Protein AF-A0A0G4HMV1-F1 (afdb_monomer)

Mean predicted aligned error: 11.75 Å

Organism: NCBI:txid1169474

Secondary structure (DSSP, 8-state):
---HHHHHHHHTS-HHHHHTTT---TTTSHHHHHHTTTSHHHHHHHHHHHHHHHHTT-HHHHHHHTTGGG-TTTSTTHHHHHHHTT-HHHHHHHHHT--S---HHHHHTGGG--HHHHHHHHHTTSS-GGGG----PPPGGGGGGS----

Sequence (150 aa):
MLSLKLFWKFSSLSKELLTLRYSPDLCTGLGGIAANLSSVSERSCLLDLLQNCIDRDDVGALQQLLPLRKLKGTIPGLLGRAIEKEVESCFELISEDSVLFCSPEISDQLHSLKPKMLRNLLEKKVLDPNMWIKANWPSDAEIENGKRCP

Foldseek 3Di:
DDAPVRLVVVLVPDPVSVVLLQDCDLPRHPVVNLVVCPDPVSVVVLLVVLLVCLLVLVLVSNVSSCPRVVCQLVDPPSLLSNLVSVNDNSNLVSLQPNPPDPHVSCVVCVVSHDPVSVVSCPVSVVPDPCVPPPPPPPDPVVPPPPDDDD

Solvent-accessible surface area (backbone atoms only — not comparable to full-atom values): 8988 Å² total; per-residue (Å²): 136,70,52,67,71,55,44,57,55,57,26,67,74,38,74,74,45,40,54,33,51,73,32,74,44,55,88,78,19,47,37,37,42,54,73,62,51,79,46,69,70,50,45,51,53,49,50,53,50,52,51,54,25,42,78,63,49,36,46,70,63,45,64,50,53,38,67,44,88,61,39,58,71,68,60,83,62,57,66,48,48,20,49,77,66,67,27,63,68,36,37,53,64,57,61,72,56,49,67,89,58,70,54,71,53,54,70,78,40,53,87,66,50,50,72,69,58,50,49,49,32,45,75,70,53,58,47,51,87,69,76,73,59,76,75,80,70,77,60,81,83,69,69,82,78,68,80,84,77,133

Structure (mmCIF, N/CA/C/O backbone):
data_AF-A0A0G4HMV1-F1
#
_entry.id   AF-A0A0G4HMV1-F1
#
loop_
_atom_site.group_PDB
_atom_site.id
_atom_site.type_symbol
_atom_site.label_atom_id
_atom_site.label_alt_id
_atom_site.label_comp_id
_atom_site.label_asym_id
_atom_site.label_entity_id
_atom_site.label_seq_id
_atom_site.pdbx_PDB_ins_code
_atom_site.Cartn_x
_atom_site.Cartn_y
_atom_site.Cartn_z
_atom_site.occupancy
_atom_site.B_iso_or_equiv
_atom_site.auth_seq_id
_atom_site.auth_comp_id
_atom_site.auth_asym_id
_atom_site.auth_atom_id
_atom_site.pdbx_PDB_model_num
ATOM 1 N N . MET A 1 1 ? -3.087 -3.896 24.185 1.00 60.97 1 MET A N 1
ATOM 2 C CA . MET A 1 1 ? -3.072 -3.164 22.897 1.00 60.97 1 MET A CA 1
ATOM 3 C C . MET A 1 1 ? -3.865 -3.964 21.873 1.00 60.97 1 MET A C 1
ATOM 5 O O . MET A 1 1 ? -3.806 -5.187 21.916 1.00 60.97 1 MET A O 1
ATOM 9 N N . LEU A 1 2 ? -4.661 -3.301 21.029 1.00 70.56 2 LEU A N 1
ATOM 10 C CA . LEU A 1 2 ? -5.450 -3.945 19.969 1.00 70.56 2 LEU A CA 1
ATOM 11 C C . LEU A 1 2 ? -4.530 -4.372 18.817 1.00 70.56 2 LEU A C 1
ATOM 13 O O . LEU A 1 2 ? -3.635 -3.619 18.443 1.00 70.56 2 LEU A O 1
ATOM 17 N N . SER A 1 3 ? -4.767 -5.549 18.234 1.00 78.88 3 SER A N 1
ATOM 18 C CA . SER A 1 3 ? -4.092 -5.942 16.991 1.00 78.88 3 SER A CA 1
ATOM 19 C C . SER A 1 3 ? -4.588 -5.095 15.816 1.00 78.88 3 SER A C 1
ATOM 21 O O . SER A 1 3 ? -5.717 -4.596 15.843 1.00 78.88 3 SER A O 1
ATOM 23 N N . LEU A 1 4 ? -3.788 -4.989 14.749 1.00 82.00 4 LEU A N 1
ATOM 24 C CA . LEU A 1 4 ? -4.160 -4.253 13.533 1.00 82.00 4 LEU A CA 1
ATOM 25 C C . LEU A 1 4 ? -5.527 -4.688 12.988 1.00 82.00 4 LEU A C 1
ATOM 27 O O . LEU A 1 4 ? -6.373 -3.852 12.685 1.00 82.00 4 LEU A O 1
ATOM 31 N N . LYS A 1 5 ? -5.784 -6.000 12.944 1.00 82.69 5 LYS A N 1
ATOM 32 C CA . LYS A 1 5 ? -7.062 -6.561 12.485 1.00 82.69 5 LYS A CA 1
ATOM 33 C C . LYS A 1 5 ? -8.244 -6.103 13.335 1.00 82.69 5 LYS A C 1
ATOM 35 O O . LYS A 1 5 ? -9.291 -5.749 12.795 1.00 82.69 5 LYS A O 1
ATOM 40 N N . LEU A 1 6 ? -8.096 -6.146 14.660 1.00 84.31 6 LEU A N 1
ATOM 41 C CA . LEU A 1 6 ? -9.158 -5.741 15.580 1.00 84.31 6 LEU A CA 1
ATOM 42 C C . LEU A 1 6 ? -9.393 -4.239 15.513 1.00 84.31 6 LEU A C 1
ATOM 44 O O . LEU A 1 6 ? -10.542 -3.818 15.474 1.00 84.31 6 LEU A O 1
ATOM 48 N N . PHE A 1 7 ? -8.330 -3.447 15.415 1.00 86.75 7 PHE A N 1
ATOM 49 C CA . PHE A 1 7 ? -8.444 -2.012 15.212 1.00 86.75 7 PHE A CA 1
ATOM 50 C C . PHE A 1 7 ? -9.134 -1.669 13.893 1.00 86.75 7 PHE A C 1
ATOM 52 O O . PHE A 1 7 ? -10.007 -0.807 13.871 1.00 86.75 7 PHE A O 1
ATOM 59 N N . TRP A 1 8 ? -8.805 -2.357 12.796 1.00 86.94 8 TRP A N 1
ATOM 60 C CA . TRP A 1 8 ? -9.431 -2.097 11.498 1.00 86.94 8 TRP A CA 1
ATOM 61 C C . TRP A 1 8 ? -10.938 -2.359 11.536 1.00 86.94 8 TRP A C 1
ATOM 63 O O . TRP A 1 8 ? -11.726 -1.564 11.026 1.00 86.94 8 TRP A O 1
ATOM 73 N N . LYS A 1 9 ? -11.344 -3.440 12.214 1.00 87.81 9 LYS A N 1
ATOM 74 C CA . LYS A 1 9 ? -12.756 -3.742 12.472 1.00 87.81 9 LYS A CA 1
ATOM 75 C C . LYS A 1 9 ? -13.395 -2.708 13.395 1.00 87.81 9 LYS A C 1
ATOM 77 O O . LYS A 1 9 ? -14.440 -2.170 13.060 1.00 87.81 9 LYS A O 1
ATOM 82 N N . PHE A 1 10 ? -12.763 -2.392 14.519 1.00 88.00 10 PHE A N 1
ATOM 83 C CA . PHE A 1 10 ? -13.288 -1.452 15.508 1.00 88.00 10 PHE A CA 1
ATOM 84 C C . PHE A 1 10 ? -13.484 -0.047 14.925 1.00 88.00 10 PHE A C 1
ATOM 86 O O . PHE A 1 10 ? -14.564 0.526 15.030 1.00 88.00 10 PHE A O 1
ATOM 93 N N . SER A 1 11 ? -12.483 0.463 14.210 1.00 87.88 11 SER A N 1
ATOM 94 C CA . SER A 1 11 ? -12.542 1.758 13.520 1.00 87.88 11 SER A CA 1
ATOM 95 C C . SER A 1 11 ? -13.582 1.816 12.399 1.00 87.88 11 SER A C 1
ATOM 97 O O . SER A 1 11 ? -13.951 2.903 11.976 1.00 87.88 11 SER A O 1
ATOM 99 N N . SER A 1 12 ? -14.079 0.671 11.917 1.00 87.88 12 SER A N 1
ATOM 100 C CA . SER A 1 12 ? -15.151 0.630 10.913 1.00 87.88 12 SER A CA 1
ATOM 101 C C . SER A 1 12 ? -16.563 0.758 11.496 1.00 87.88 12 SER A C 1
ATOM 103 O O . SER A 1 12 ? -17.512 0.912 10.735 1.00 87.88 12 SER A O 1
ATOM 105 N N . LEU A 1 13 ? -16.718 0.698 12.825 1.00 91.38 13 LEU A N 1
ATOM 106 C CA . LEU A 1 13 ? -18.032 0.681 13.478 1.00 91.38 13 LEU A CA 1
ATOM 107 C C . LEU A 1 13 ? -18.696 2.062 13.559 1.00 91.38 13 LEU A C 1
ATOM 109 O O . LEU A 1 13 ? -19.917 2.136 13.669 1.00 91.38 13 LEU A O 1
ATOM 113 N N . SER A 1 14 ? -17.923 3.151 13.518 1.00 92.25 14 SER A N 1
ATOM 114 C CA . SER A 1 14 ? -18.459 4.516 13.559 1.00 92.25 14 SER A CA 1
ATOM 115 C C . SER A 1 14 ? -17.592 5.486 12.758 1.00 92.25 14 SER A C 1
ATOM 117 O O . SER A 1 14 ? -16.398 5.253 12.558 1.00 92.25 14 SER A O 1
ATOM 119 N N . LYS A 1 15 ? -18.186 6.596 12.303 1.00 87.31 15 LYS A N 1
ATOM 120 C CA . LYS A 1 15 ? -17.460 7.629 11.546 1.00 87.31 15 LYS A CA 1
ATOM 121 C C . LYS A 1 15 ? -16.421 8.329 12.416 1.00 87.31 15 LYS A C 1
ATOM 123 O O . LYS A 1 15 ? -15.335 8.632 11.937 1.00 87.31 15 LYS A O 1
ATOM 128 N N . GLU A 1 16 ? -16.733 8.530 13.690 1.00 86.38 16 GLU A N 1
ATOM 129 C CA . GLU A 1 16 ? -15.827 9.098 14.686 1.00 86.38 16 GLU A CA 1
ATOM 130 C C . GLU A 1 16 ? -14.613 8.184 14.872 1.00 86.38 16 GLU A C 1
ATOM 132 O O . GLU A 1 16 ? -13.478 8.644 14.795 1.00 86.38 16 GLU A O 1
ATOM 137 N N . LEU A 1 17 ? -14.828 6.874 15.019 1.00 85.75 17 LEU A N 1
ATOM 138 C CA . LEU A 1 17 ? -13.743 5.901 15.153 1.00 85.75 17 LEU A CA 1
ATOM 139 C C . LEU A 1 17 ? -12.933 5.736 13.862 1.00 85.75 17 LEU A C 1
ATOM 141 O O . LEU A 1 17 ? -11.747 5.411 13.918 1.00 85.75 17 LEU A O 1
ATOM 145 N N . LEU A 1 18 ? -13.535 5.993 12.701 1.00 87.06 18 LEU A N 1
ATOM 146 C CA . LEU A 1 18 ? -12.832 5.971 11.422 1.00 87.06 18 LEU A CA 1
ATOM 147 C C . LEU A 1 18 ? -11.788 7.094 11.329 1.00 87.06 18 LEU A C 1
ATOM 149 O O . LEU A 1 18 ? -10.735 6.896 10.724 1.00 87.06 18 LEU A O 1
ATOM 153 N N . THR A 1 19 ? -12.021 8.237 11.989 1.00 85.5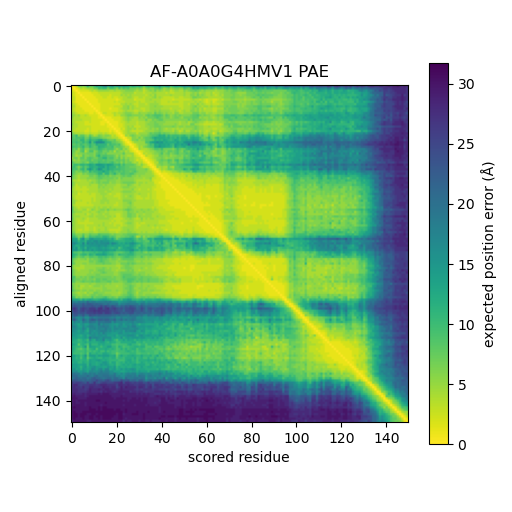6 19 THR A N 1
ATOM 154 C CA . THR A 1 19 ? -11.035 9.334 12.049 1.00 85.56 19 THR A CA 1
ATOM 155 C C . THR A 1 19 ? -9.727 8.916 12.727 1.00 85.56 19 THR A C 1
ATOM 157 O O . THR A 1 19 ? -8.662 9.410 12.356 1.00 85.56 19 THR A O 1
ATOM 160 N N . LEU A 1 20 ? -9.771 7.926 13.631 1.00 84.44 20 LEU A N 1
ATOM 161 C CA . LEU A 1 20 ? -8.583 7.392 14.308 1.00 84.44 20 LEU A CA 1
ATOM 162 C C . LEU A 1 20 ? -7.577 6.767 13.338 1.00 84.44 20 LEU A C 1
ATOM 164 O O . LEU A 1 20 ? -6.391 6.699 13.656 1.00 84.44 20 LEU A O 1
ATOM 168 N N . ARG A 1 21 ? -8.016 6.333 12.148 1.00 85.06 21 ARG A N 1
ATOM 169 C CA . ARG A 1 21 ? -7.116 5.768 11.133 1.00 85.06 21 ARG A CA 1
ATOM 170 C C . ARG A 1 21 ? -6.152 6.796 10.548 1.00 85.06 21 ARG A C 1
ATOM 172 O O . ARG A 1 21 ? -5.066 6.427 10.123 1.00 85.06 21 ARG A O 1
ATOM 179 N N . TYR A 1 22 ? -6.544 8.068 10.543 1.00 78.88 22 TYR A N 1
ATOM 180 C CA . TYR A 1 22 ? -5.722 9.174 10.053 1.00 78.88 22 TYR A CA 1
ATOM 181 C C . TYR A 1 22 ? -4.871 9.805 11.155 1.00 78.88 22 TYR A C 1
ATOM 183 O O . TYR A 1 22 ? -3.990 10.610 10.862 1.00 78.88 22 TYR A O 1
ATOM 191 N N . SER A 1 23 ? -5.130 9.464 12.420 1.00 72.38 23 SER A N 1
ATOM 192 C CA . SER A 1 23 ? -4.374 10.008 13.540 1.00 72.38 23 SER A CA 1
ATOM 193 C C . SER A 1 23 ? -2.986 9.358 13.609 1.00 72.38 23 SER A C 1
ATOM 195 O O . SER A 1 23 ? -2.893 8.135 13.774 1.00 72.38 23 SER A O 1
ATOM 197 N N . PRO A 1 24 ? -1.898 10.150 13.540 1.00 66.25 24 PRO A N 1
ATOM 198 C CA . PRO A 1 24 ? -0.544 9.652 13.759 1.00 66.25 24 PRO A CA 1
ATOM 199 C C . PRO A 1 24 ? -0.243 9.403 15.248 1.00 66.25 24 PRO A C 1
ATOM 201 O O . PRO A 1 24 ? 0.869 8.992 15.575 1.00 66.25 24 PRO A O 1
ATOM 204 N N . ASP A 1 25 ? -1.202 9.657 16.149 1.00 69.69 25 ASP A N 1
ATOM 205 C CA . ASP A 1 25 ? -1.020 9.499 17.590 1.00 69.69 25 ASP A CA 1
ATOM 206 C C . ASP A 1 25 ? -0.620 8.059 17.956 1.00 69.69 25 ASP A C 1
ATOM 208 O O . ASP A 1 25 ? -1.261 7.074 17.570 1.00 69.69 25 ASP A O 1
ATOM 212 N N . LEU A 1 26 ? 0.455 7.954 18.736 1.00 62.28 26 LEU A N 1
ATOM 213 C CA . LEU A 1 26 ? 1.015 6.707 19.245 1.00 62.28 26 LEU A CA 1
ATOM 214 C C . LEU A 1 26 ? 0.126 6.050 20.308 1.00 62.28 26 LEU A C 1
ATOM 216 O O . LEU A 1 26 ? 0.240 4.847 20.530 1.00 62.28 26 LEU A O 1
ATOM 220 N N . CYS A 1 27 ? -0.755 6.807 20.963 1.00 63.19 27 CYS A N 1
ATOM 221 C CA . CYS A 1 27 ? -1.580 6.289 22.054 1.00 63.19 27 CYS A CA 1
ATOM 222 C C . CYS A 1 27 ? -2.937 5.751 21.584 1.00 63.19 27 CYS A C 1
ATOM 224 O O . CYS A 1 27 ? -3.442 4.782 22.152 1.00 63.19 27 CYS A O 1
ATOM 226 N N . THR A 1 28 ? -3.534 6.366 20.561 1.00 65.88 28 THR A N 1
ATOM 227 C CA . THR A 1 28 ? -4.931 6.094 20.168 1.00 65.88 28 THR A CA 1
ATOM 228 C C . THR A 1 28 ? -5.129 5.799 18.682 1.00 65.88 28 THR A C 1
ATOM 230 O O . THR A 1 28 ? -6.175 5.271 18.297 1.00 65.88 28 THR A O 1
ATOM 233 N N . GLY A 1 29 ? -4.135 6.112 17.849 1.00 71.44 29 GLY A N 1
ATOM 234 C CA . GLY A 1 29 ? -4.220 6.018 16.399 1.00 71.44 29 GLY A CA 1
ATOM 235 C C . GLY A 1 29 ? -3.433 4.856 15.800 1.00 71.44 29 GLY A C 1
ATOM 236 O O . GLY A 1 29 ? -2.955 3.938 16.475 1.00 71.44 29 GLY A O 1
ATOM 237 N N . LEU A 1 30 ? -3.273 4.931 14.481 1.00 74.25 30 LEU A N 1
ATOM 238 C CA . LEU A 1 30 ? -2.547 3.948 13.678 1.00 74.25 30 LEU A CA 1
ATOM 239 C C . LEU A 1 30 ? -1.058 3.858 14.072 1.00 74.25 30 LEU A C 1
ATOM 241 O O . LEU A 1 30 ? -0.449 2.789 13.967 1.00 74.25 30 LEU A O 1
ATOM 245 N N . GLY A 1 31 ? -0.491 4.955 14.590 1.00 69.56 31 GLY A N 1
ATOM 246 C CA . GLY A 1 31 ? 0.897 5.038 15.055 1.00 69.56 31 GLY A CA 1
ATOM 247 C C . GLY A 1 31 ? 1.223 4.063 16.190 1.00 69.56 31 GLY A C 1
ATOM 248 O O . GLY A 1 31 ? 2.265 3.406 16.160 1.00 69.56 31 GLY A O 1
ATOM 249 N N . GLY A 1 32 ? 0.305 3.890 17.146 1.00 69.81 32 GLY A N 1
ATOM 250 C CA . GLY A 1 32 ? 0.483 2.963 18.270 1.00 69.81 32 GLY A CA 1
ATOM 251 C C . GLY A 1 32 ? 0.498 1.493 17.860 1.00 69.81 32 GLY A C 1
ATOM 252 O O . GLY A 1 32 ? 1.206 0.673 18.443 1.00 69.81 32 GLY A O 1
ATOM 253 N N . ILE A 1 33 ? -0.248 1.155 16.810 1.00 71.62 33 ILE A N 1
ATOM 254 C CA . ILE A 1 33 ? -0.295 -0.203 16.258 1.00 71.62 33 ILE A CA 1
ATOM 255 C C . ILE A 1 33 ? 0.939 -0.475 15.399 1.00 71.62 33 ILE A C 1
ATOM 257 O O . ILE A 1 33 ? 1.509 -1.562 15.470 1.00 71.62 33 ILE A O 1
ATOM 261 N N . ALA A 1 34 ? 1.401 0.521 14.637 1.00 67.94 34 ALA A N 1
ATOM 262 C CA . ALA A 1 34 ? 2.603 0.407 13.815 1.00 67.94 34 ALA A CA 1
ATOM 263 C C . ALA A 1 34 ? 3.881 0.159 14.641 1.00 67.94 34 ALA A C 1
ATOM 265 O O . ALA A 1 34 ? 4.792 -0.542 14.179 1.00 67.94 34 ALA A O 1
ATOM 266 N N . ALA A 1 35 ? 3.937 0.683 15.872 1.00 66.31 35 ALA A N 1
ATOM 267 C CA . ALA A 1 35 ? 5.013 0.406 16.824 1.00 66.31 35 ALA A CA 1
ATOM 268 C C . ALA A 1 35 ? 5.105 -1.092 17.179 1.00 66.31 35 ALA A C 1
ATOM 270 O O . ALA A 1 35 ? 6.208 -1.627 17.307 1.00 66.31 35 ALA A O 1
ATOM 271 N N . ASN A 1 36 ? 3.963 -1.785 17.220 1.00 65.12 36 ASN A N 1
ATOM 272 C CA . ASN A 1 36 ? 3.856 -3.187 17.616 1.00 65.12 36 ASN A CA 1
ATOM 273 C C . ASN A 1 36 ? 3.986 -4.202 16.480 1.00 65.12 36 ASN A C 1
ATOM 275 O O . ASN A 1 36 ? 3.910 -5.384 16.762 1.00 65.12 36 ASN A O 1
ATOM 279 N N . LEU A 1 37 ? 4.258 -3.808 15.231 1.00 69.88 37 LEU A N 1
ATOM 280 C CA . LEU A 1 37 ? 4.454 -4.741 14.100 1.00 69.88 37 LEU A CA 1
ATOM 281 C C . LEU A 1 37 ? 5.754 -5.584 14.188 1.00 69.88 37 LEU A C 1
ATOM 283 O O . LEU A 1 37 ? 6.365 -5.918 13.172 1.00 69.88 37 LEU A O 1
ATOM 287 N N . SER A 1 38 ? 6.235 -5.886 15.393 1.00 67.38 38 SER A N 1
ATOM 288 C CA . SER A 1 38 ? 7.450 -6.660 15.644 1.00 67.38 38 SER A CA 1
ATOM 289 C C . SER A 1 38 ? 7.243 -8.159 15.415 1.00 67.38 38 SER A C 1
ATOM 291 O O . SER A 1 38 ? 8.195 -8.854 15.049 1.00 67.38 38 SER A O 1
ATOM 293 N N . SER A 1 39 ? 6.013 -8.671 15.550 1.00 76.56 39 SER A N 1
ATOM 294 C CA . SER A 1 39 ? 5.730 -10.085 15.295 1.00 76.56 39 SER A CA 1
ATOM 295 C C . SER A 1 39 ? 5.606 -10.402 13.797 1.00 76.56 39 SER A C 1
ATOM 297 O O . SER A 1 39 ? 5.192 -9.577 12.979 1.00 76.56 39 SER A O 1
ATOM 299 N N . VAL A 1 40 ? 5.960 -11.634 13.414 1.00 76.88 40 VAL A N 1
ATOM 300 C CA . VAL A 1 40 ? 5.743 -12.141 12.044 1.00 76.88 40 VAL A CA 1
ATOM 301 C C . VAL A 1 40 ? 4.249 -12.157 11.709 1.00 76.88 40 VAL A C 1
ATOM 303 O O . VAL A 1 40 ? 3.861 -11.709 10.637 1.00 76.88 40 VAL A O 1
ATOM 306 N N . SER A 1 41 ? 3.405 -12.590 12.649 1.00 78.81 41 SER A N 1
ATOM 307 C CA . SER A 1 41 ? 1.951 -12.663 12.475 1.00 78.81 41 SER A CA 1
ATOM 308 C C . SER A 1 41 ? 1.303 -11.315 12.166 1.00 78.81 41 SER A C 1
ATOM 310 O O . SER A 1 41 ? 0.387 -11.243 11.350 1.00 78.81 41 SER A O 1
ATOM 312 N N . GLU A 1 42 ? 1.766 -10.232 12.790 1.00 78.75 42 GLU A N 1
ATOM 313 C CA . GLU A 1 42 ? 1.216 -8.898 12.533 1.00 78.75 42 GLU A CA 1
ATOM 314 C C . GLU A 1 42 ? 1.685 -8.338 11.193 1.00 78.75 42 GLU A C 1
ATOM 316 O O . GLU A 1 42 ? 0.895 -7.697 10.503 1.00 78.75 42 GLU A O 1
ATOM 321 N N . ARG A 1 43 ? 2.926 -8.636 10.782 1.00 80.50 43 ARG A N 1
ATOM 322 C CA . ARG A 1 43 ? 3.419 -8.305 9.438 1.00 80.50 43 ARG A CA 1
ATOM 323 C C . ARG A 1 43 ? 2.646 -9.047 8.350 1.00 80.50 43 ARG A C 1
ATOM 325 O O . ARG A 1 43 ? 2.258 -8.421 7.371 1.00 80.50 43 ARG A O 1
ATOM 332 N N . SER A 1 44 ? 2.359 -10.335 8.545 1.00 83.12 44 SER A N 1
ATOM 333 C CA . SER A 1 44 ? 1.485 -11.098 7.645 1.00 83.12 44 SER A CA 1
ATOM 334 C C . SER A 1 44 ? 0.080 -10.498 7.590 1.00 83.12 44 SER A C 1
ATOM 336 O O . SER A 1 44 ? -0.436 -10.250 6.511 1.00 83.12 44 SER A O 1
ATOM 338 N N . CYS A 1 45 ? -0.509 -10.158 8.740 1.00 85.06 45 CYS A N 1
ATOM 339 C CA . CYS A 1 45 ? -1.834 -9.538 8.779 1.00 85.06 45 CYS A CA 1
ATOM 340 C C . CYS A 1 45 ? -1.877 -8.169 8.079 1.00 85.06 45 CYS A C 1
ATOM 342 O O . CYS A 1 45 ? -2.893 -7.810 7.486 1.00 85.06 45 CYS A O 1
ATOM 344 N N . LEU A 1 46 ? -0.805 -7.383 8.182 1.00 85.50 46 LEU A N 1
ATOM 345 C CA . LEU A 1 46 ? -0.668 -6.118 7.470 1.00 85.50 46 LEU A CA 1
ATOM 346 C C . LEU A 1 46 ? -0.562 -6.343 5.958 1.00 85.50 46 LEU A C 1
ATOM 348 O O . LEU A 1 46 ? -1.233 -5.644 5.206 1.00 85.50 46 LEU A O 1
ATOM 352 N N . LEU A 1 47 ? 0.241 -7.317 5.519 1.00 85.94 47 LEU A N 1
ATOM 353 C CA . LEU A 1 47 ? 0.345 -7.684 4.107 1.00 85.94 47 LEU A CA 1
ATOM 354 C C . LEU A 1 47 ? -1.017 -8.111 3.549 1.00 85.94 47 LEU A C 1
ATOM 356 O O . LEU A 1 47 ? -1.439 -7.576 2.527 1.00 85.94 47 LEU A O 1
ATOM 360 N N . ASP A 1 48 ? -1.734 -8.985 4.257 1.00 88.38 48 ASP A N 1
ATOM 361 C CA . ASP A 1 48 ? -3.085 -9.409 3.879 1.00 88.38 48 ASP A CA 1
ATOM 362 C C . ASP A 1 48 ? -4.029 -8.207 3.776 1.00 88.38 48 ASP A C 1
ATOM 364 O O . ASP A 1 48 ? -4.840 -8.114 2.857 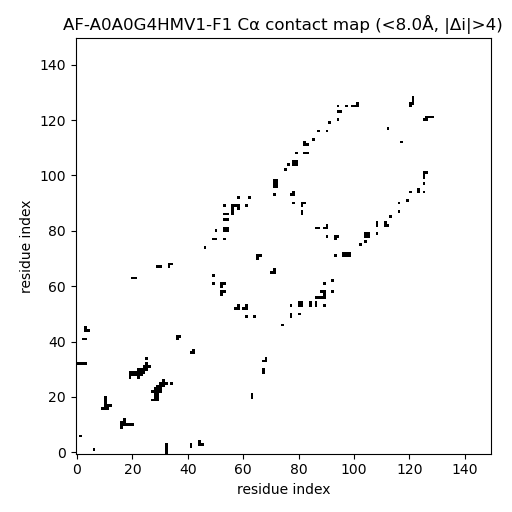1.00 88.38 48 ASP A O 1
ATOM 368 N N . LEU A 1 49 ? -3.950 -7.264 4.721 1.00 89.12 49 LEU A N 1
ATOM 369 C CA . LEU A 1 49 ? -4.790 -6.070 4.706 1.00 89.12 49 LEU A CA 1
ATOM 370 C C . LEU A 1 49 ? -4.483 -5.179 3.495 1.00 89.12 49 LEU A C 1
ATOM 372 O O . LEU A 1 49 ? -5.411 -4.736 2.827 1.00 89.12 49 LEU A O 1
ATOM 376 N N . LEU A 1 50 ? -3.205 -4.961 3.185 1.00 89.06 50 LEU A N 1
ATOM 377 C CA . LEU A 1 50 ? -2.771 -4.180 2.025 1.00 89.06 50 LEU A CA 1
ATOM 378 C C . LEU A 1 50 ? -3.202 -4.831 0.709 1.00 89.06 50 LEU A C 1
ATOM 380 O O . LEU A 1 50 ? -3.733 -4.147 -0.162 1.00 89.06 50 LEU A O 1
ATOM 384 N N . GLN A 1 51 ? -3.036 -6.149 0.582 1.00 90.25 51 GLN A N 1
ATOM 385 C CA . GLN A 1 51 ? -3.503 -6.897 -0.585 1.00 90.25 51 GLN A CA 1
ATOM 386 C C . GLN A 1 51 ? -5.025 -6.818 -0.729 1.00 90.25 51 GLN A C 1
ATOM 388 O O . GLN A 1 51 ? -5.513 -6.585 -1.826 1.00 90.25 51 GLN A O 1
ATOM 393 N N . ASN A 1 52 ? -5.780 -6.914 0.370 1.00 91.50 52 ASN A N 1
ATOM 394 C CA . ASN A 1 52 ? -7.233 -6.732 0.340 1.00 91.50 52 ASN A CA 1
ATOM 395 C C . ASN A 1 52 ? -7.650 -5.308 -0.058 1.00 91.50 52 ASN A C 1
ATOM 397 O O . ASN A 1 52 ? -8.684 -5.142 -0.700 1.00 91.50 52 ASN A O 1
ATOM 401 N N . CYS A 1 53 ? -6.889 -4.278 0.326 1.00 91.25 53 CYS A N 1
ATOM 402 C CA . CYS A 1 53 ? -7.134 -2.914 -0.142 1.00 91.25 53 CYS A CA 1
ATOM 403 C C . CYS A 1 53 ? -6.921 -2.811 -1.657 1.00 91.25 53 CYS A C 1
ATOM 405 O O . CYS A 1 53 ? -7.776 -2.260 -2.339 1.00 91.25 53 CYS A O 1
ATOM 407 N N . ILE A 1 54 ? -5.841 -3.397 -2.183 1.00 92.00 54 ILE A N 1
ATOM 408 C CA . ILE A 1 54 ? -5.549 -3.430 -3.626 1.00 92.00 54 ILE A CA 1
ATOM 409 C C . ILE A 1 54 ? -6.633 -4.200 -4.382 1.00 92.00 54 ILE A C 1
ATOM 411 O O . ILE A 1 54 ? -7.183 -3.685 -5.346 1.00 92.00 54 ILE A O 1
ATOM 415 N N . ASP A 1 55 ? -7.007 -5.389 -3.909 1.00 93.12 55 ASP A N 1
ATOM 416 C CA . ASP A 1 55 ? -8.041 -6.228 -4.528 1.00 93.12 55 ASP A CA 1
ATOM 417 C C . ASP A 1 55 ? -9.406 -5.517 -4.634 1.00 93.12 55 ASP A C 1
ATOM 419 O O . ASP A 1 55 ? -10.253 -5.923 -5.428 1.00 93.12 55 ASP A O 1
ATOM 423 N N . ARG A 1 56 ? -9.632 -4.468 -3.832 1.00 92.69 56 ARG A N 1
ATOM 424 C CA . ARG A 1 56 ? -10.864 -3.664 -3.798 1.00 92.69 56 ARG A CA 1
ATOM 425 C C . ARG A 1 56 ? -10.686 -2.245 -4.353 1.00 92.69 56 ARG A C 1
ATOM 427 O O . ARG A 1 56 ? -11.635 -1.472 -4.272 1.00 92.69 56 ARG A O 1
ATOM 434 N N . ASP A 1 57 ? -9.500 -1.910 -4.861 1.00 91.81 57 ASP A N 1
ATOM 435 C CA . ASP A 1 57 ? -9.085 -0.557 -5.269 1.00 91.81 57 ASP A CA 1
ATOM 436 C C . ASP A 1 57 ? -9.358 0.520 -4.188 1.00 91.81 57 ASP A C 1
ATOM 438 O O . ASP A 1 57 ? -9.732 1.660 -4.463 1.00 91.81 57 ASP A O 1
ATOM 442 N N . ASP A 1 58 ? -9.207 0.149 -2.909 1.00 91.75 58 ASP A N 1
ATOM 443 C CA . ASP A 1 58 ? -9.444 1.026 -1.757 1.00 91.75 58 ASP A CA 1
ATOM 444 C C . ASP A 1 58 ? -8.225 1.926 -1.501 1.00 91.75 58 ASP A C 1
ATOM 446 O O . ASP A 1 58 ? -7.405 1.705 -0.599 1.00 91.75 58 ASP A O 1
ATOM 450 N N . VAL A 1 59 ? -8.113 2.965 -2.328 1.00 90.75 59 VAL A N 1
ATOM 451 C CA . VAL A 1 59 ? -7.036 3.962 -2.276 1.00 90.75 59 VAL A CA 1
ATOM 452 C C . VAL A 1 59 ? -6.972 4.657 -0.916 1.00 90.75 59 VAL A C 1
ATOM 454 O O . VAL A 1 59 ? -5.880 4.886 -0.399 1.00 90.75 59 VAL A O 1
ATOM 457 N N . GLY A 1 60 ? -8.120 4.969 -0.306 1.00 89.19 60 GLY A N 1
ATOM 458 C CA . GLY A 1 60 ? -8.174 5.698 0.963 1.00 89.19 60 GLY A CA 1
ATOM 459 C C . GLY A 1 60 ? -7.586 4.892 2.120 1.00 89.19 60 GLY A C 1
ATOM 460 O O . GLY A 1 60 ? -6.779 5.407 2.896 1.00 89.19 60 GLY A O 1
ATOM 461 N N . ALA A 1 61 ? -7.933 3.607 2.214 1.00 87.62 61 ALA A N 1
ATOM 462 C CA . ALA A 1 61 ? -7.328 2.705 3.189 1.00 87.62 61 ALA A CA 1
ATOM 463 C C . ALA A 1 61 ? -5.825 2.515 2.938 1.00 87.62 61 ALA A C 1
ATOM 465 O O . ALA A 1 61 ? -5.029 2.514 3.880 1.00 87.62 61 ALA A O 1
ATOM 466 N N . LEU A 1 62 ? -5.423 2.401 1.671 1.00 88.06 62 LEU A N 1
ATOM 467 C CA . LEU A 1 62 ? -4.023 2.226 1.299 1.00 88.06 62 LEU A CA 1
ATOM 468 C C . LEU A 1 62 ? -3.178 3.466 1.652 1.00 88.06 62 LEU A C 1
ATOM 470 O O . LEU A 1 62 ? -2.085 3.325 2.202 1.00 88.06 62 LEU A O 1
ATOM 474 N N . GLN A 1 63 ? -3.710 4.675 1.449 1.00 87.25 63 GLN A N 1
ATOM 475 C CA . GLN A 1 63 ? -3.089 5.941 1.864 1.00 87.25 63 GLN A CA 1
ATOM 476 C C . GLN A 1 63 ? -2.909 6.058 3.382 1.00 87.25 63 GLN A C 1
ATOM 478 O O . GLN A 1 63 ? -1.946 6.673 3.828 1.00 87.25 63 GLN A O 1
ATOM 483 N N . GLN A 1 64 ? -3.797 5.464 4.182 1.00 85.88 64 GLN A N 1
ATOM 484 C CA . GLN A 1 64 ? -3.647 5.429 5.643 1.00 85.88 64 GLN A CA 1
ATOM 485 C C . GLN A 1 64 ? -2.544 4.453 6.078 1.00 85.88 64 GLN A C 1
ATOM 487 O O . GLN A 1 64 ? -1.822 4.715 7.039 1.00 85.88 64 GLN A O 1
ATOM 492 N N . LEU A 1 65 ? -2.412 3.320 5.381 1.00 83.81 65 LEU A N 1
ATOM 493 C CA . LEU A 1 65 ? -1.517 2.227 5.767 1.00 83.81 65 LEU A CA 1
ATOM 494 C C . LEU A 1 65 ? -0.074 2.412 5.289 1.00 83.81 65 LEU A C 1
ATOM 496 O O . LEU A 1 65 ? 0.848 2.116 6.045 1.00 83.81 65 LEU A O 1
ATOM 500 N N . LEU A 1 66 ? 0.146 2.889 4.060 1.00 80.31 66 LEU A N 1
ATOM 501 C CA . LEU A 1 66 ? 1.490 3.022 3.473 1.00 80.31 66 LEU A CA 1
ATOM 502 C C . LEU A 1 66 ? 2.458 3.924 4.273 1.00 80.31 66 LEU A C 1
ATOM 504 O O . LEU A 1 66 ? 3.645 3.585 4.342 1.00 80.31 66 LEU A O 1
ATOM 508 N N . PRO A 1 67 ? 2.012 5.037 4.896 1.00 76.12 67 PRO A N 1
ATOM 509 C CA . PRO A 1 67 ? 2.884 5.886 5.706 1.00 76.12 67 PRO A CA 1
ATOM 510 C C . PRO A 1 67 ? 3.328 5.242 7.018 1.00 76.12 67 PRO A C 1
ATOM 512 O O . PRO A 1 67 ? 4.345 5.658 7.584 1.00 76.12 67 PRO A O 1
ATOM 515 N N . LEU A 1 68 ? 2.602 4.232 7.519 1.00 73.50 68 LEU A N 1
ATOM 516 C CA . LEU A 1 68 ? 3.005 3.532 8.734 1.00 73.50 68 LEU A CA 1
ATOM 517 C C . LEU A 1 68 ? 4.428 3.015 8.541 1.00 73.50 68 LEU A C 1
ATOM 519 O O . LEU A 1 68 ? 4.711 2.341 7.562 1.00 73.50 68 LEU A O 1
ATOM 523 N N . ARG A 1 69 ? 5.343 3.360 9.453 1.00 61.62 69 ARG A N 1
ATOM 524 C CA . ARG A 1 69 ? 6.714 2.821 9.514 1.00 61.62 69 ARG A CA 1
ATOM 525 C C . ARG A 1 69 ? 7.541 2.936 8.215 1.00 61.62 69 ARG A C 1
ATOM 527 O O . ARG A 1 69 ? 8.515 2.202 8.072 1.00 61.62 69 ARG A O 1
ATOM 534 N N . LYS A 1 70 ? 7.195 3.857 7.302 1.00 62.78 70 LYS A N 1
ATOM 535 C CA . LYS A 1 70 ? 7.805 3.968 5.959 1.00 62.78 70 LYS A CA 1
ATOM 536 C C . LYS A 1 70 ? 7.689 2.664 5.153 1.00 62.78 70 LYS A C 1
ATOM 538 O O . LYS A 1 70 ? 8.636 2.260 4.489 1.00 62.78 70 LYS A O 1
ATOM 543 N N . LEU A 1 71 ? 6.540 1.986 5.232 1.00 63.12 71 LEU A N 1
ATOM 544 C CA . LEU A 1 71 ? 6.336 0.701 4.556 1.00 63.12 71 LEU A CA 1
ATOM 545 C C . LEU A 1 71 ? 6.375 0.805 3.025 1.00 63.12 71 LEU A C 1
ATOM 547 O O . LEU A 1 71 ? 6.586 -0.200 2.340 1.00 63.12 71 LEU A O 1
ATOM 551 N N . LYS A 1 72 ? 6.196 2.012 2.482 1.00 56.97 72 LYS A N 1
ATOM 552 C CA . LYS A 1 72 ? 6.303 2.285 1.050 1.00 56.97 72 LYS A CA 1
ATOM 553 C C . LYS A 1 72 ? 7.689 1.875 0.523 1.00 56.97 72 LYS A C 1
ATOM 555 O O . LYS A 1 72 ? 8.714 2.308 1.038 1.00 56.97 72 LYS A O 1
ATOM 560 N N . GLY A 1 73 ? 7.703 0.964 -0.452 1.00 58.88 73 GLY A N 1
ATOM 561 C CA . GLY A 1 73 ? 8.923 0.374 -1.022 1.00 58.88 73 GLY A CA 1
ATOM 562 C C . GLY A 1 73 ? 9.554 -0.777 -0.221 1.00 58.88 73 GLY A C 1
ATOM 563 O O . GLY A 1 73 ? 10.529 -1.358 -0.680 1.00 58.88 73 GLY A O 1
ATOM 564 N N . THR A 1 74 ? 9.012 -1.144 0.946 1.00 63.22 74 THR A N 1
ATOM 565 C CA . THR A 1 74 ? 9.552 -2.248 1.778 1.00 63.22 74 THR A CA 1
ATOM 566 C C . THR A 1 74 ? 8.744 -3.537 1.703 1.00 63.22 74 THR A C 1
ATOM 568 O O . THR A 1 74 ? 9.221 -4.587 2.132 1.00 63.22 74 THR A O 1
ATOM 571 N N . ILE A 1 75 ? 7.518 -3.464 1.184 1.00 70.75 75 ILE A N 1
ATOM 572 C CA . ILE A 1 75 ? 6.625 -4.614 1.079 1.00 70.75 75 ILE A CA 1
ATOM 573 C C . ILE A 1 75 ? 6.637 -5.100 -0.374 1.00 70.75 75 ILE A C 1
ATOM 575 O O . ILE A 1 75 ? 6.046 -4.433 -1.230 1.00 70.75 75 ILE A O 1
ATOM 579 N N . PRO A 1 76 ? 7.302 -6.233 -0.665 1.00 71.06 76 PRO A N 1
ATOM 580 C CA . PRO A 1 76 ? 7.305 -6.807 -2.003 1.00 71.06 76 PRO A CA 1
ATOM 581 C C . PRO A 1 76 ? 5.902 -7.293 -2.391 1.00 71.06 76 PRO A C 1
ATOM 583 O O . PRO A 1 76 ? 5.065 -7.591 -1.535 1.00 71.06 76 PRO A O 1
ATOM 586 N N . GLY A 1 77 ? 5.635 -7.367 -3.690 1.00 77.56 77 GLY A N 1
ATOM 587 C CA . GLY A 1 77 ? 4.423 -7.960 -4.247 1.00 77.56 77 GLY A CA 1
ATOM 588 C C . GLY A 1 77 ? 3.204 -7.043 -4.338 1.00 77.56 77 GLY A C 1
ATOM 589 O O . GLY A 1 77 ? 2.245 -7.407 -5.013 1.00 77.56 77 GLY A O 1
ATOM 590 N N . LEU A 1 78 ? 3.203 -5.850 -3.727 1.00 83.62 78 LEU A N 1
ATOM 591 C CA . LEU A 1 78 ? 2.048 -4.938 -3.812 1.00 83.62 78 LEU A CA 1
ATOM 592 C C . LEU A 1 78 ? 1.838 -4.403 -5.233 1.00 83.62 78 LEU A C 1
ATOM 594 O O . LEU A 1 78 ? 0.710 -4.360 -5.720 1.00 83.62 78 LEU A O 1
ATOM 598 N N . LEU A 1 79 ? 2.923 -4.023 -5.911 1.00 81.69 79 LEU A N 1
ATOM 599 C CA . LEU A 1 79 ? 2.843 -3.506 -7.276 1.00 81.69 79 LEU A CA 1
ATOM 600 C C . LEU A 1 79 ? 2.434 -4.606 -8.262 1.00 81.69 79 LEU A C 1
ATOM 602 O O . LEU A 1 79 ? 1.534 -4.389 -9.069 1.00 81.69 79 LEU A O 1
ATOM 606 N N . GLY A 1 80 ? 3.027 -5.800 -8.141 1.00 81.50 80 GLY A N 1
ATOM 607 C CA . GLY A 1 80 ? 2.631 -6.958 -8.943 1.00 81.50 80 GLY A CA 1
ATOM 608 C C . GLY A 1 80 ? 1.169 -7.354 -8.717 1.00 81.50 80 GLY A C 1
ATOM 609 O O . GLY A 1 80 ? 0.443 -7.643 -9.662 1.00 81.50 80 GLY A O 1
ATOM 610 N N . ARG A 1 81 ? 0.675 -7.274 -7.476 1.00 86.38 81 ARG A N 1
ATOM 611 C CA . ARG A 1 81 ? -0.742 -7.523 -7.185 1.00 86.38 81 ARG A CA 1
ATOM 612 C C . ARG A 1 81 ? -1.663 -6.498 -7.847 1.00 86.38 81 ARG A C 1
ATOM 614 O O . ARG A 1 81 ? -2.708 -6.875 -8.367 1.00 86.38 81 ARG A O 1
ATOM 621 N N . ALA A 1 82 ? -1.284 -5.219 -7.853 1.00 87.69 82 ALA A N 1
ATOM 622 C CA . ALA A 1 82 ? -2.063 -4.173 -8.515 1.00 87.69 82 ALA A CA 1
ATOM 623 C C . ALA A 1 82 ? -2.113 -4.362 -10.042 1.00 87.69 82 ALA A C 1
ATOM 625 O O . ALA A 1 82 ? -3.153 -4.119 -10.652 1.00 87.69 82 ALA A O 1
ATOM 626 N N . ILE A 1 83 ? -1.019 -4.843 -10.645 1.00 85.12 83 ILE A N 1
ATOM 627 C CA . ILE A 1 83 ? -0.967 -5.242 -12.060 1.00 85.12 83 ILE A CA 1
ATOM 628 C C . ILE A 1 83 ? -1.884 -6.444 -12.312 1.00 85.12 83 ILE A C 1
ATOM 630 O O . ILE A 1 83 ? -2.741 -6.368 -13.185 1.00 85.12 83 ILE A O 1
ATOM 634 N N . GLU A 1 84 ? -1.766 -7.509 -11.513 1.00 86.62 84 GLU A N 1
ATOM 635 C CA . GLU A 1 84 ? -2.593 -8.723 -11.615 1.00 86.62 84 GLU A CA 1
ATOM 636 C C . GLU A 1 84 ? -4.097 -8.419 -11.507 1.00 86.62 84 GLU A C 1
ATOM 638 O O . GLU A 1 84 ? -4.912 -9.009 -12.213 1.00 86.62 84 GLU A O 1
ATOM 643 N N . LYS A 1 85 ? -4.476 -7.503 -10.611 1.00 89.25 85 LYS A N 1
ATOM 644 C CA . LYS A 1 85 ? -5.871 -7.085 -10.400 1.00 89.25 85 LYS A CA 1
ATOM 645 C C . LYS A 1 85 ? -6.336 -5.981 -11.333 1.00 89.25 85 LYS A C 1
ATOM 647 O O . LYS A 1 85 ? -7.509 -5.627 -11.298 1.00 89.25 85 LYS A O 1
ATOM 652 N N . GLU A 1 86 ? -5.433 -5.456 -12.153 1.00 86.94 86 GLU A N 1
ATOM 653 C CA . GLU A 1 86 ? -5.694 -4.372 -13.088 1.00 86.94 86 GLU A CA 1
ATOM 654 C C . GLU A 1 86 ? -6.308 -3.112 -12.443 1.00 86.94 86 GLU A C 1
ATOM 656 O O . GLU A 1 86 ? -7.099 -2.402 -13.072 1.00 86.94 86 GLU A O 1
ATOM 661 N N . VAL A 1 87 ? -5.946 -2.834 -11.188 1.00 88.62 87 VAL A N 1
ATOM 662 C CA . VAL A 1 87 ? -6.476 -1.710 -10.403 1.00 88.62 87 VAL A CA 1
ATOM 663 C C . VAL A 1 87 ? -5.609 -0.468 -10.590 1.00 88.62 87 VAL A C 1
ATOM 665 O O . VAL A 1 87 ? -4.502 -0.357 -10.062 1.00 88.62 87 VAL A O 1
ATOM 668 N N . GLU A 1 88 ? -6.097 0.477 -11.391 1.00 86.62 88 GLU A N 1
ATOM 669 C CA . GLU A 1 88 ? -5.304 1.633 -11.818 1.00 86.62 88 GLU A CA 1
ATOM 670 C C . GLU A 1 88 ? -5.055 2.640 -10.687 1.00 86.62 88 GLU A C 1
ATOM 672 O O . GLU A 1 88 ? -3.954 3.184 -10.594 1.00 86.62 88 GLU A O 1
ATOM 677 N N . SER A 1 89 ? -6.031 2.880 -9.805 1.00 89.50 89 SER A N 1
ATOM 678 C CA . SER A 1 89 ? -5.917 3.928 -8.784 1.00 89.50 89 SER A CA 1
ATOM 679 C C . SER A 1 89 ? -4.960 3.535 -7.656 1.00 89.50 89 SER A C 1
ATOM 681 O O . SER A 1 89 ? -4.072 4.311 -7.291 1.00 89.50 8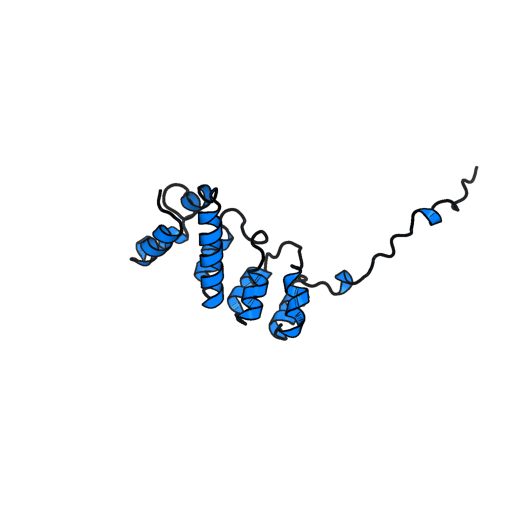9 SER A O 1
ATOM 683 N N . CYS A 1 90 ? -5.054 2.304 -7.146 1.00 88.50 90 CYS A N 1
ATOM 684 C CA . CYS A 1 90 ? -4.047 1.765 -6.234 1.00 88.50 90 CYS A CA 1
ATOM 685 C C . CYS A 1 90 ? -2.662 1.665 -6.893 1.00 88.50 90 CYS A C 1
ATOM 687 O O . CYS A 1 90 ? -1.661 1.971 -6.242 1.00 88.50 90 CYS A O 1
ATOM 689 N N . PHE A 1 91 ? -2.580 1.282 -8.172 1.00 86.06 91 PHE A N 1
ATOM 690 C CA . PHE A 1 91 ? -1.311 1.240 -8.902 1.00 86.06 91 PHE A CA 1
ATOM 691 C C . PHE A 1 91 ? -0.636 2.612 -8.969 1.00 86.06 91 PHE A C 1
ATOM 693 O O . PHE A 1 91 ? 0.553 2.728 -8.664 1.00 86.06 91 PHE A O 1
ATOM 700 N N . GLU A 1 92 ? -1.390 3.656 -9.319 1.00 85.62 92 GLU A N 1
ATOM 701 C CA . GLU A 1 92 ? -0.890 5.028 -9.363 1.00 85.62 92 GLU A CA 1
ATOM 702 C C . GLU A 1 92 ? -0.299 5.437 -8.010 1.00 85.62 92 GLU A C 1
ATOM 704 O O . GLU A 1 92 ? 0.860 5.853 -7.973 1.00 85.62 92 GLU A O 1
ATOM 709 N N . LEU A 1 93 ? -1.012 5.194 -6.906 1.00 85.38 93 LEU A N 1
ATOM 710 C CA . LEU A 1 93 ? -0.540 5.510 -5.553 1.00 85.38 93 LEU A CA 1
ATOM 711 C C . LEU A 1 93 ? 0.752 4.763 -5.170 1.00 85.38 93 LEU A C 1
ATOM 713 O O . LEU A 1 93 ? 1.661 5.337 -4.559 1.00 85.38 93 LEU A O 1
ATOM 717 N N . ILE A 1 94 ? 0.833 3.467 -5.489 1.00 82.38 94 ILE A N 1
ATOM 718 C CA . ILE A 1 94 ? 1.992 2.627 -5.148 1.00 82.38 94 ILE A CA 1
ATOM 719 C C . ILE A 1 94 ? 3.208 3.032 -5.992 1.00 82.38 94 ILE A C 1
ATOM 721 O O . ILE A 1 94 ? 4.319 3.097 -5.465 1.00 82.38 94 ILE A O 1
ATOM 725 N N . SER A 1 95 ? 2.991 3.356 -7.271 1.00 77.94 95 SER A N 1
ATOM 726 C CA . SER A 1 95 ? 4.037 3.770 -8.217 1.00 77.94 95 SER A CA 1
ATOM 727 C C . SER A 1 95 ? 4.680 5.125 -7.895 1.00 77.94 95 SER A C 1
ATOM 729 O O . SER A 1 95 ? 5.776 5.394 -8.371 1.00 77.94 95 SER A O 1
ATOM 731 N N . GLU A 1 96 ? 4.033 5.990 -7.101 1.00 73.12 96 GLU A N 1
ATOM 732 C CA . GLU A 1 96 ? 4.544 7.346 -6.820 1.00 73.12 96 GLU A CA 1
ATOM 733 C C . GLU A 1 96 ? 5.806 7.380 -5.957 1.00 73.12 96 GLU A C 1
ATOM 735 O O . GLU A 1 96 ? 6.687 8.184 -6.236 1.00 73.12 96 GLU A O 1
ATOM 740 N N . ASP A 1 97 ? 5.932 6.485 -4.970 1.00 61.88 97 ASP A N 1
ATOM 741 C CA . ASP A 1 97 ? 7.161 6.391 -4.159 1.00 61.88 97 ASP A CA 1
ATOM 742 C C . ASP A 1 97 ? 7.750 4.980 -4.210 1.00 61.88 97 ASP A C 1
ATOM 744 O O . ASP A 1 97 ? 8.258 4.472 -3.207 1.00 61.88 97 ASP A O 1
ATOM 748 N N . SER A 1 98 ? 7.682 4.309 -5.365 1.00 56.22 98 SER A N 1
ATOM 749 C CA . SER A 1 98 ? 8.545 3.153 -5.607 1.00 56.22 98 SER A CA 1
ATOM 750 C C . SER A 1 98 ? 9.984 3.660 -5.636 1.00 56.22 98 SER A C 1
ATOM 752 O O . SER A 1 98 ? 10.509 4.052 -6.677 1.00 56.22 98 SER A O 1
ATOM 754 N N . VAL A 1 99 ? 10.594 3.732 -4.453 1.00 52.69 99 VAL A N 1
ATOM 755 C CA . VAL A 1 99 ? 11.995 4.074 -4.254 1.00 52.69 99 VAL A CA 1
ATOM 756 C C . VAL A 1 99 ? 12.820 3.069 -5.053 1.00 52.69 99 VAL A C 1
ATOM 758 O O . VAL A 1 99 ? 13.040 1.953 -4.604 1.00 52.69 99 VAL A O 1
ATOM 761 N N . LEU A 1 100 ? 13.228 3.482 -6.253 1.00 46.12 100 LEU A N 1
ATOM 762 C CA . LEU A 1 100 ? 14.415 3.070 -7.012 1.00 46.12 100 LEU A CA 1
ATOM 763 C C . LEU A 1 100 ? 14.626 1.580 -7.325 1.00 46.12 100 LEU A C 1
ATOM 765 O O . LEU A 1 100 ? 15.625 1.242 -7.954 1.00 46.12 100 LEU A O 1
ATOM 769 N N . PHE A 1 101 ? 13.703 0.695 -6.971 1.00 48.28 101 PHE A N 1
ATOM 770 C CA . PHE A 1 101 ? 13.783 -0.710 -7.337 1.00 48.28 101 PHE A CA 1
ATOM 771 C C . PHE A 1 101 ? 12.615 -1.054 -8.245 1.00 48.28 101 PHE A C 1
ATOM 773 O O . PHE A 1 101 ? 11.470 -1.176 -7.807 1.00 48.28 101 PHE A O 1
ATOM 780 N N . CYS A 1 102 ? 12.927 -1.236 -9.528 1.00 54.16 102 CYS A N 1
ATOM 781 C CA . CYS A 1 102 ? 12.104 -2.075 -10.376 1.00 54.16 102 CYS A CA 1
ATOM 782 C C . CYS A 1 102 ? 12.059 -3.448 -9.714 1.00 54.16 102 CYS A C 1
ATOM 784 O O . CYS A 1 102 ? 13.045 -4.186 -9.722 1.00 54.16 102 CYS A O 1
ATOM 786 N N . SER A 1 103 ? 10.942 -3.746 -9.059 1.00 58.78 103 SER A N 1
ATOM 787 C CA . SER A 1 103 ? 10.749 -5.055 -8.464 1.00 58.78 103 SER A CA 1
ATOM 788 C C . SER A 1 103 ? 10.856 -6.107 -9.578 1.00 58.78 103 SER A C 1
ATOM 790 O O . SER A 1 103 ? 10.277 -5.881 -10.647 1.00 58.78 103 SER A O 1
ATOM 792 N N . PRO A 1 104 ? 11.555 -7.242 -9.372 1.00 61.00 104 PRO A N 1
ATOM 793 C CA . PRO A 1 104 ? 11.617 -8.344 -10.343 1.00 61.00 104 PRO A CA 1
ATOM 794 C C . PRO A 1 104 ? 10.231 -8.751 -10.868 1.00 61.00 104 PRO A C 1
ATOM 796 O O . PRO A 1 104 ? 10.081 -9.155 -12.016 1.00 61.00 104 PRO A O 1
ATOM 799 N N . GLU A 1 105 ? 9.208 -8.531 -10.043 1.00 61.81 105 GLU A N 1
ATOM 800 C CA . GLU A 1 105 ? 7.785 -8.703 -10.333 1.00 61.81 105 GLU A CA 1
ATOM 801 C C . GLU A 1 105 ? 7.326 -7.993 -11.620 1.00 61.81 105 GLU A C 1
ATOM 803 O O . GLU A 1 105 ? 6.515 -8.544 -12.359 1.00 61.81 105 GLU A O 1
ATOM 808 N N . ILE A 1 106 ? 7.846 -6.795 -11.927 1.00 66.50 106 ILE A N 1
ATOM 809 C CA . ILE A 1 106 ? 7.484 -6.064 -13.154 1.00 66.50 106 ILE A CA 1
ATOM 810 C C . ILE A 1 106 ? 8.009 -6.796 -14.392 1.00 66.50 106 ILE A C 1
ATOM 812 O O . ILE A 1 106 ? 7.332 -6.816 -15.417 1.00 66.50 106 ILE A O 1
ATOM 816 N N . SER A 1 107 ? 9.201 -7.397 -14.310 1.00 68.38 107 SER A N 1
ATOM 817 C CA . SER A 1 107 ? 9.792 -8.131 -15.433 1.00 68.38 107 SER A CA 1
ATOM 818 C C . SER A 1 107 ? 8.928 -9.332 -15.807 1.00 68.38 107 SER A C 1
ATOM 820 O O . SER A 1 107 ? 8.617 -9.529 -16.981 1.00 68.38 107 SER A O 1
ATOM 822 N N . ASP A 1 108 ? 8.483 -10.093 -14.808 1.00 69.38 108 ASP A N 1
ATOM 823 C CA . ASP A 1 108 ? 7.668 -11.288 -15.030 1.00 69.38 108 ASP A CA 1
ATOM 824 C C . ASP A 1 108 ? 6.250 -10.937 -15.501 1.00 69.38 108 ASP A C 1
ATOM 826 O O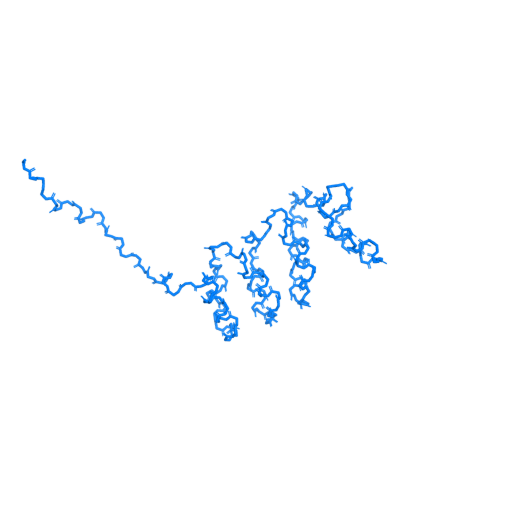 . ASP A 1 108 ? 5.652 -11.674 -16.283 1.00 69.38 108 ASP A O 1
ATOM 830 N N . GLN A 1 109 ? 5.725 -9.782 -15.087 1.00 71.50 109 GLN A N 1
ATOM 831 C CA . GLN A 1 109 ? 4.365 -9.325 -15.393 1.00 71.50 109 GLN A CA 1
ATOM 832 C C . GLN A 1 109 ? 4.297 -8.268 -16.504 1.00 71.50 109 GLN A C 1
ATOM 834 O O . GLN A 1 109 ? 3.248 -7.660 -16.733 1.00 71.50 109 GLN A O 1
ATOM 839 N N . LEU A 1 110 ? 5.393 -8.052 -17.240 1.00 74.25 110 LEU A N 1
ATOM 840 C CA . LEU A 1 110 ? 5.448 -7.052 -18.311 1.00 74.25 110 LEU A CA 1
ATOM 841 C C . LEU A 1 110 ? 4.397 -7.309 -19.398 1.00 74.25 110 LEU A C 1
ATOM 843 O O . LEU A 1 110 ? 3.831 -6.377 -19.960 1.00 74.25 110 LEU A O 1
ATOM 847 N N . HIS A 1 111 ? 4.103 -8.582 -19.659 1.00 78.25 111 HIS A N 1
ATOM 848 C CA . HIS A 1 111 ? 3.119 -9.004 -20.651 1.00 78.25 111 HIS A CA 1
ATOM 849 C C . HIS A 1 111 ? 1.664 -8.730 -20.230 1.00 78.25 111 HIS A C 1
ATOM 851 O O . HIS A 1 111 ? 0.803 -8.598 -21.095 1.00 78.25 111 HIS A O 1
ATOM 857 N N . SER A 1 112 ? 1.385 -8.634 -18.926 1.00 79.25 112 SER A N 1
ATOM 858 C CA . SER A 1 112 ? 0.052 -8.341 -18.379 1.00 79.25 112 SER A CA 1
ATOM 859 C C . SER A 1 112 ? -0.185 -6.850 -18.115 1.00 79.25 112 SER A C 1
ATOM 861 O O . SER A 1 112 ? -1.284 -6.451 -17.736 1.00 79.25 112 SER A O 1
ATOM 863 N N . LEU A 1 113 ? 0.828 -6.001 -18.304 1.00 80.88 113 LEU A N 1
ATOM 864 C CA . LEU A 1 113 ? 0.725 -4.565 -18.057 1.00 80.88 113 LEU A CA 1
ATOM 865 C C . LEU A 1 113 ? -0.141 -3.872 -19.117 1.00 80.88 113 LEU A C 1
ATOM 867 O O . LEU A 1 113 ? 0.152 -3.895 -20.313 1.00 80.88 113 LEU A O 1
ATOM 871 N N . LYS A 1 114 ? -1.183 -3.164 -18.665 1.00 84.56 114 LYS A N 1
ATOM 872 C CA . LYS A 1 114 ? -1.982 -2.304 -19.547 1.00 84.56 114 LYS A CA 1
ATOM 873 C C . LYS A 1 114 ? -1.116 -1.181 -20.132 1.00 84.56 114 LYS A C 1
ATOM 875 O O . LYS A 1 114 ? -0.279 -0.623 -19.416 1.00 84.56 114 LYS A O 1
ATOM 880 N N . PRO A 1 115 ? -1.378 -0.730 -21.375 1.00 86.56 115 PRO A N 1
ATOM 881 C CA . PRO A 1 115 ? -0.621 0.359 -21.997 1.00 86.56 115 PRO A CA 1
ATOM 882 C C . PRO A 1 115 ? -0.574 1.645 -21.160 1.00 86.56 115 PRO A C 1
ATOM 884 O O . PRO A 1 115 ? 0.451 2.322 -21.124 1.00 86.56 115 PRO A O 1
ATOM 887 N N . LYS A 1 116 ? -1.669 1.976 -20.458 1.00 85.50 116 LYS A N 1
ATOM 888 C CA . LYS A 1 116 ? -1.743 3.143 -19.566 1.00 85.50 116 LYS A CA 1
ATOM 889 C C . LYS A 1 116 ? -0.816 2.998 -18.353 1.00 85.50 116 LYS A C 1
ATOM 891 O O . LYS A 1 116 ? -0.101 3.935 -18.017 1.00 85.50 116 LYS A O 1
ATOM 896 N N . MET A 1 117 ? -0.786 1.816 -17.740 1.00 81.88 117 MET A N 1
ATOM 897 C CA . MET A 1 117 ? 0.080 1.514 -16.597 1.00 81.88 117 MET A CA 1
ATOM 898 C C . MET A 1 117 ? 1.555 1.513 -17.009 1.00 81.88 117 MET A C 1
ATOM 900 O O . MET A 1 117 ? 2.378 2.115 -16.328 1.00 81.88 117 MET A O 1
ATOM 904 N N . LEU A 1 118 ? 1.885 0.925 -18.165 1.00 84.81 118 LEU A N 1
ATOM 905 C CA . LEU A 1 118 ? 3.241 0.956 -18.717 1.00 84.81 118 LEU A CA 1
ATOM 906 C C . LEU A 1 118 ? 3.704 2.389 -19.001 1.00 84.81 118 LEU A C 1
ATOM 908 O O . LEU A 1 118 ? 4.806 2.769 -18.613 1.00 84.81 118 LEU A O 1
ATOM 912 N N . ARG A 1 119 ? 2.851 3.201 -19.637 1.00 85.56 119 ARG A N 1
ATOM 913 C CA . ARG A 1 119 ? 3.130 4.621 -19.876 1.00 85.56 119 ARG A CA 1
ATOM 914 C C . ARG A 1 119 ? 3.428 5.349 -18.567 1.00 85.56 119 ARG A C 1
ATOM 916 O O . ARG A 1 119 ? 4.428 6.049 -18.492 1.00 85.56 119 ARG A O 1
ATOM 923 N N . ASN A 1 120 ? 2.618 5.117 -17.538 1.00 82.50 120 ASN A N 1
ATOM 924 C CA . ASN A 1 120 ? 2.810 5.710 -16.219 1.00 82.50 120 ASN A CA 1
ATOM 925 C C . ASN A 1 120 ? 4.163 5.312 -15.592 1.00 82.50 120 ASN A C 1
ATOM 927 O O . ASN A 1 120 ? 4.875 6.170 -15.081 1.00 82.50 120 ASN A O 1
ATOM 931 N N . LEU A 1 121 ? 4.579 4.041 -15.695 1.00 79.12 121 LEU A N 1
ATOM 932 C CA . LEU A 1 121 ? 5.892 3.594 -15.195 1.00 79.12 121 LEU A CA 1
ATOM 933 C C . LEU A 1 121 ? 7.063 4.259 -15.923 1.00 79.12 121 LEU A C 1
ATOM 935 O O . LEU A 1 121 ? 8.063 4.588 -15.284 1.00 79.12 121 LEU A O 1
ATOM 939 N N . LEU A 1 122 ? 6.943 4.445 -17.240 1.00 82.81 122 LEU A N 1
ATOM 940 C CA . LEU A 1 122 ? 7.958 5.111 -18.059 1.00 82.81 122 LEU A CA 1
ATOM 941 C C . LEU A 1 122 ? 8.022 6.614 -17.754 1.00 82.81 122 LEU A C 1
ATOM 943 O O . LEU A 1 122 ? 9.103 7.159 -17.544 1.00 82.81 122 LEU A O 1
ATOM 947 N N . GLU A 1 123 ? 6.870 7.283 -17.684 1.00 83.88 123 GLU A N 1
ATOM 948 C CA . GLU A 1 123 ? 6.769 8.718 -17.385 1.00 83.88 123 GLU A CA 1
ATOM 949 C C . GLU A 1 123 ? 7.287 9.040 -15.978 1.00 83.88 123 GLU A C 1
ATOM 951 O O . GLU A 1 123 ? 8.024 10.010 -15.796 1.00 83.88 123 GLU A O 1
ATOM 956 N N . LYS A 1 124 ? 6.981 8.185 -14.993 1.00 75.44 124 LYS A N 1
ATOM 957 C CA . LYS A 1 124 ? 7.479 8.306 -13.614 1.00 75.44 124 LYS A CA 1
ATOM 958 C C . LYS A 1 124 ? 8.912 7.796 -13.426 1.00 75.44 124 LYS A C 1
ATOM 960 O O . LYS A 1 124 ? 9.421 7.841 -12.310 1.00 75.44 124 LYS A O 1
ATOM 965 N N . LYS A 1 125 ? 9.575 7.318 -14.490 1.00 72.19 125 LYS A N 1
ATOM 966 C CA . LYS A 1 125 ? 10.927 6.725 -14.461 1.00 72.19 125 LYS A CA 1
ATOM 967 C C . LYS A 1 125 ? 11.089 5.575 -13.458 1.00 72.19 125 LYS A C 1
ATOM 969 O O . LYS A 1 125 ? 12.193 5.301 -12.997 1.00 72.19 125 LYS A O 1
ATOM 974 N N . VAL A 1 126 ? 9.996 4.880 -13.138 1.00 73.81 126 VAL A N 1
ATOM 975 C CA . VAL A 1 126 ? 10.039 3.620 -12.378 1.00 73.81 126 VAL A CA 1
ATOM 976 C C . VAL A 1 126 ? 10.663 2.526 -13.248 1.00 73.81 126 VAL A C 1
ATOM 978 O O . VAL A 1 126 ? 11.452 1.712 -12.772 1.00 73.81 126 VAL A O 1
ATOM 981 N N . LEU A 1 127 ? 10.340 2.550 -14.545 1.00 74.44 127 LEU A N 1
ATOM 982 C CA . LEU A 1 127 ? 11.048 1.846 -15.608 1.00 74.44 127 LEU A CA 1
ATOM 983 C C . LEU A 1 127 ? 11.829 2.882 -16.425 1.00 74.44 127 LEU A C 1
ATOM 985 O O . LEU A 1 127 ? 11.224 3.675 -17.143 1.00 74.44 127 LEU A O 1
ATOM 989 N N . ASP A 1 128 ? 13.159 2.882 -16.334 1.00 71.69 128 ASP A N 1
ATOM 990 C CA . ASP A 1 128 ? 14.010 3.678 -17.224 1.00 71.69 128 ASP A CA 1
ATOM 991 C C . ASP A 1 128 ? 14.477 2.787 -18.391 1.00 71.69 128 ASP A C 1
ATOM 993 O O . ASP A 1 128 ? 15.055 1.723 -18.142 1.00 71.69 128 ASP A O 1
ATOM 997 N N . PRO A 1 129 ? 14.255 3.182 -19.661 1.00 69.12 129 PRO A N 1
ATOM 998 C CA . PRO A 1 129 ? 14.731 2.433 -20.828 1.00 69.12 129 PRO A CA 1
ATOM 999 C C . PRO A 1 129 ? 16.243 2.156 -20.823 1.00 69.12 129 PRO A C 1
ATOM 1001 O O . PRO A 1 129 ? 16.699 1.193 -21.437 1.00 69.12 129 PRO A O 1
ATOM 1004 N N . ASN A 1 130 ? 17.029 2.968 -20.113 1.00 67.94 130 ASN A N 1
ATOM 1005 C CA . ASN A 1 130 ? 18.473 2.804 -19.982 1.00 67.94 130 ASN A CA 1
ATOM 1006 C C . ASN A 1 130 ? 18.875 1.781 -18.909 1.00 67.94 130 ASN A C 1
ATOM 1008 O O . ASN A 1 130 ? 20.052 1.432 -18.833 1.00 67.94 130 ASN A O 1
ATOM 1012 N N . MET A 1 131 ? 17.936 1.240 -18.117 1.00 66.19 131 MET A N 1
ATOM 1013 C CA . MET A 1 131 ? 18.232 0.155 -17.164 1.00 66.19 131 MET A CA 1
ATOM 1014 C C . MET A 1 131 ? 18.702 -1.137 -17.848 1.00 66.19 131 MET A C 1
ATOM 1016 O O . MET A 1 131 ? 19.270 -2.008 -17.195 1.00 66.19 131 MET A O 1
ATOM 1020 N N . TRP A 1 132 ? 18.495 -1.271 -19.161 1.00 62.75 132 TRP A N 1
ATOM 1021 C CA . TRP A 1 132 ? 18.944 -2.423 -19.947 1.00 62.75 132 TRP A CA 1
ATOM 1022 C C . TRP A 1 132 ? 20.322 -2.249 -20.588 1.00 62.75 132 TRP A C 1
ATOM 1024 O O . TRP A 1 132 ? 20.796 -3.156 -21.277 1.00 62.75 132 TRP A O 1
ATOM 1034 N N . ILE A 1 133 ? 20.998 -1.120 -20.364 1.00 53.78 133 ILE A N 1
ATOM 1035 C CA . ILE A 1 133 ? 22.375 -0.964 -20.818 1.00 53.78 133 ILE A CA 1
ATOM 1036 C C . ILE A 1 133 ? 23.250 -1.796 -19.881 1.00 53.78 133 ILE A C 1
ATOM 1038 O O . ILE A 1 133 ? 23.517 -1.402 -18.747 1.00 53.78 133 ILE A O 1
ATOM 1042 N N . LYS A 1 134 ? 23.718 -2.959 -20.357 1.00 54.16 134 LYS A N 1
ATOM 1043 C CA . L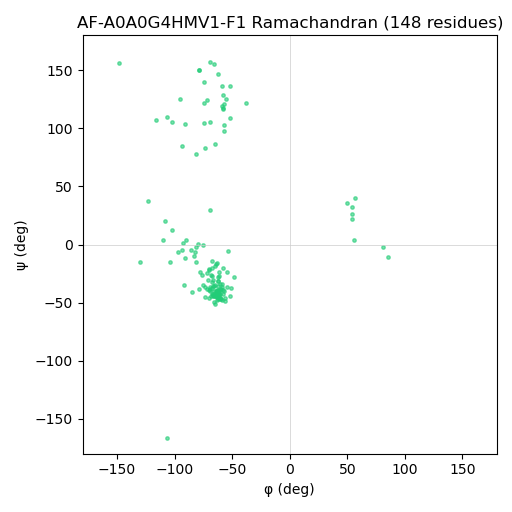YS A 1 134 ? 24.904 -3.601 -19.779 1.00 54.16 134 LYS A CA 1
ATOM 1044 C C . LYS A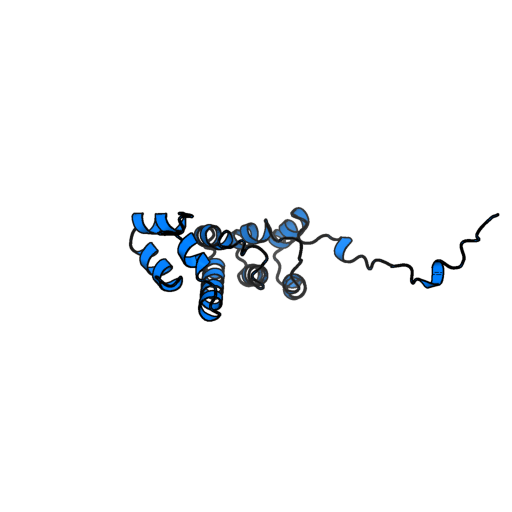 1 134 ? 25.989 -2.534 -19.769 1.00 54.16 134 LYS A C 1
ATOM 1046 O O . LYS A 1 134 ? 26.461 -2.143 -20.835 1.00 54.16 134 LYS A O 1
ATOM 1051 N N . ALA A 1 135 ? 26.351 -2.028 -18.595 1.00 53.28 135 ALA A N 1
ATOM 1052 C CA . ALA A 1 135 ? 27.563 -1.244 -18.500 1.00 53.28 135 ALA A CA 1
ATOM 1053 C C . ALA A 1 135 ? 28.676 -2.171 -18.990 1.00 53.28 135 ALA A C 1
ATOM 1055 O O . ALA A 1 135 ?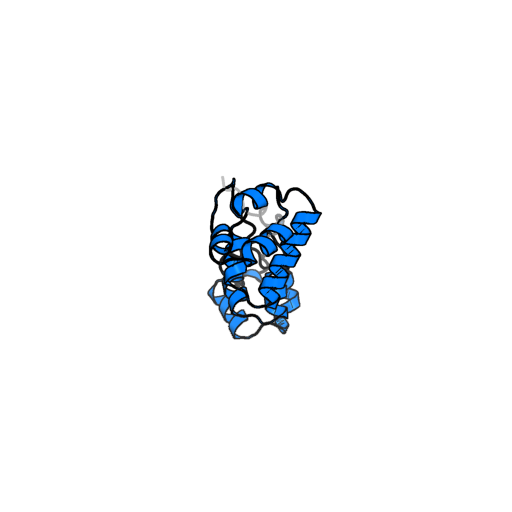 28.878 -3.254 -18.456 1.00 53.28 135 ALA A O 1
ATOM 1056 N N . ASN A 1 136 ? 29.346 -1.812 -20.074 1.00 53.38 136 ASN A N 1
ATOM 1057 C CA . ASN A 1 136 ? 30.597 -2.467 -20.401 1.00 53.38 136 ASN A CA 1
ATOM 1058 C C . ASN A 1 136 ? 31.594 -1.904 -19.392 1.00 53.38 136 ASN A C 1
ATOM 1060 O O . ASN A 1 136 ? 32.241 -0.897 -19.666 1.00 53.38 136 ASN A O 1
ATOM 1064 N N . TRP A 1 137 ? 31.634 -2.469 -18.182 1.00 54.56 137 TRP A N 1
ATOM 1065 C CA . TRP A 1 137 ? 32.732 -2.190 -17.268 1.00 54.56 137 TRP A CA 1
ATOM 1066 C C . TRP A 1 137 ? 33.994 -2.634 -18.008 1.00 54.56 137 TRP A C 1
ATOM 1068 O O . TRP A 1 137 ? 34.061 -3.807 -18.392 1.00 54.56 137 TRP A O 1
ATOM 1078 N N . PRO A 1 138 ? 34.950 -1.732 -18.289 1.00 55.19 138 PRO A N 1
ATOM 1079 C CA . PRO A 1 138 ? 36.229 -2.168 -18.808 1.00 55.19 138 PRO A CA 1
ATOM 1080 C C . PRO A 1 138 ? 36.790 -3.138 -17.774 1.00 55.19 138 PRO A C 1
ATOM 1082 O O . PRO A 1 138 ? 36.972 -2.781 -16.612 1.00 55.19 138 PRO A O 1
ATOM 1085 N N . SER A 1 139 ? 36.964 -4.396 -18.172 1.00 54.62 139 SER A N 1
ATOM 1086 C CA . SER A 1 139 ? 37.684 -5.373 -17.366 1.00 54.62 139 SER A CA 1
ATOM 1087 C C . SER A 1 139 ? 39.027 -4.742 -16.998 1.00 54.62 139 SER A C 1
ATOM 1089 O O . SER A 1 139 ? 39.673 -4.164 -17.875 1.00 54.62 139 SER A O 1
ATOM 1091 N N . ASP A 1 140 ? 39.468 -4.870 -15.746 1.00 53.53 140 ASP A N 1
ATOM 1092 C CA . ASP A 1 140 ? 40.704 -4.261 -15.215 1.00 53.53 140 ASP A CA 1
ATOM 1093 C C . ASP A 1 140 ? 41.985 -4.572 -16.033 1.00 53.53 140 ASP A C 1
ATOM 1095 O O . ASP A 1 140 ? 43.046 -4.004 -15.789 1.00 53.53 140 ASP A O 1
ATOM 1099 N N . ALA A 1 141 ? 41.890 -5.435 -17.047 1.00 53.41 141 ALA A N 1
ATOM 1100 C CA . ALA A 1 141 ? 42.924 -5.748 -18.025 1.00 53.41 141 ALA A CA 1
ATOM 1101 C C . ALA A 1 141 ? 43.283 -4.602 -19.000 1.00 53.41 141 ALA A C 1
ATOM 1103 O O . ALA A 1 141 ? 44.315 -4.692 -19.661 1.00 53.41 141 ALA A O 1
ATOM 1104 N N . GLU A 1 142 ? 42.487 -3.530 -19.115 1.00 50.69 142 GLU A N 1
ATOM 1105 C CA . GLU A 1 142 ? 42.791 -2.420 -20.044 1.00 50.69 142 GLU A CA 1
ATOM 1106 C C . GLU A 1 142 ? 43.502 -1.217 -19.393 1.00 50.69 142 GLU A C 1
ATOM 1108 O O . GLU A 1 142 ? 43.964 -0.319 -20.099 1.00 50.69 142 GLU A O 1
ATOM 1113 N N . ILE A 1 143 ? 43.672 -1.204 -18.063 1.00 53.03 143 ILE A N 1
ATOM 1114 C CA . ILE A 1 143 ? 44.318 -0.081 -17.353 1.00 53.03 143 ILE A CA 1
ATOM 1115 C C . ILE A 1 143 ? 45.861 -0.154 -17.420 1.00 53.03 143 ILE A C 1
ATOM 1117 O O . ILE A 1 143 ? 46.538 0.855 -17.218 1.00 53.03 143 ILE A O 1
ATOM 1121 N N . GLU A 1 144 ? 46.460 -1.288 -17.800 1.00 49.03 144 GLU A N 1
ATOM 1122 C CA . GLU A 1 144 ? 47.929 -1.440 -17.803 1.00 49.03 144 GLU A CA 1
ATOM 1123 C C . GLU A 1 144 ? 48.673 -0.869 -19.028 1.00 49.03 144 GLU A C 1
ATOM 1125 O O . GLU A 1 144 ? 49.902 -0.862 -19.035 1.00 49.03 144 GLU A O 1
ATOM 1130 N N . ASN A 1 145 ? 47.994 -0.305 -20.035 1.00 51.59 145 ASN A N 1
ATOM 1131 C CA . ASN A 1 145 ? 48.670 0.245 -21.227 1.00 51.59 145 ASN A CA 1
ATOM 1132 C C . ASN A 1 145 ? 48.678 1.783 -21.326 1.00 51.59 145 ASN A C 1
ATOM 1134 O O . ASN A 1 145 ? 48.921 2.350 -22.393 1.00 51.59 145 ASN A O 1
ATOM 1138 N N . GLY A 1 146 ? 48.484 2.483 -20.207 1.00 48.66 146 GLY A N 1
ATOM 1139 C CA . GLY A 1 146 ? 48.678 3.931 -20.101 1.00 48.66 146 GLY A CA 1
ATOM 1140 C C . GLY A 1 146 ? 50.083 4.285 -19.616 1.00 48.66 146 GLY A C 1
ATOM 1141 O O . GLY A 1 146 ? 50.297 4.478 -18.423 1.00 48.66 146 GLY A O 1
ATOM 1142 N N . LYS A 1 147 ? 51.045 4.357 -20.542 1.00 44.03 147 LYS A N 1
ATOM 1143 C CA . LYS A 1 147 ? 52.442 4.770 -20.316 1.00 44.03 147 LYS A CA 1
ATOM 1144 C C . LYS A 1 147 ? 52.575 5.913 -19.298 1.00 44.03 147 LYS A C 1
ATOM 1146 O O . LYS A 1 147 ? 52.090 7.020 -19.515 1.00 44.03 147 LYS A O 1
ATOM 1151 N N . ARG A 1 148 ? 53.335 5.648 -18.234 1.00 44.16 148 ARG A N 1
ATOM 1152 C CA . ARG A 1 148 ? 53.912 6.656 -17.342 1.00 44.16 148 ARG A CA 1
ATOM 1153 C C . ARG A 1 148 ? 54.991 7.408 -18.141 1.00 44.16 148 ARG A C 1
ATOM 1155 O O . ARG A 1 148 ? 56.032 6.830 -18.443 1.00 44.16 148 ARG A O 1
ATOM 1162 N N . CYS A 1 149 ? 54.711 8.641 -18.557 1.00 46.75 149 CYS A N 1
ATOM 1163 C CA . CYS A 1 149 ? 55.729 9.539 -19.112 1.00 46.75 149 CYS A CA 1
ATOM 1164 C C . CYS A 1 149 ? 56.562 10.167 -17.972 1.00 46.75 149 CYS A C 1
ATOM 1166 O O . CYS A 1 149 ? 56.031 10.290 -16.865 1.00 46.75 149 CYS A O 1
ATOM 1168 N N . PRO A 1 150 ? 57.845 10.492 -18.228 1.00 56.50 150 PRO A N 1
ATOM 1169 C CA . PRO A 1 150 ? 58.791 11.009 -17.234 1.00 56.50 150 PRO A CA 1
ATOM 1170 C C . PRO A 1 150 ? 58.445 12.409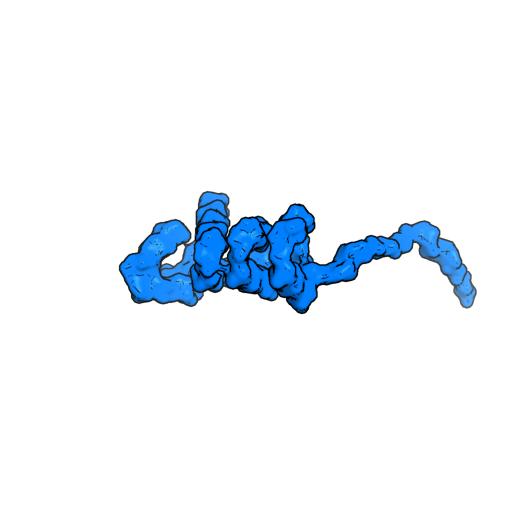 -16.719 1.00 56.50 150 PRO A C 1
ATOM 1172 O O . PRO A 1 150 ? 57.790 13.174 -17.465 1.00 56.50 150 PRO A O 1
#

Radius of gyration: 21.4 Å; Cα contacts (8 Å, |Δi|>4): 133; chains: 1; bounding box: 77×24×45 Å

Nearest PDB structures 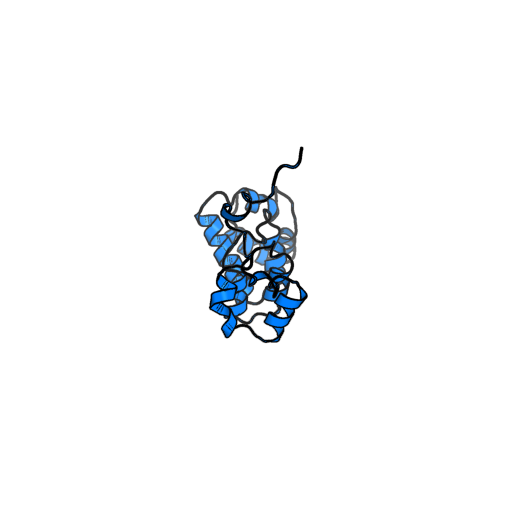(foldseek):
  1us7-assembly1_B  TM=3.199E-01  e=4.852E+00  Homo sapiens

pLDDT: mean 74.7, std 13.3, range [44.03, 93.12]